Protein AF-A0A8T0ALB0-F1 (afdb_monomer_lite)

Radius of gyration: 20.57 Å; chains: 1; bounding box: 40×64×60 Å

Organism: Silurus meridionalis (NCBI:txid175797)

Secondary structure (DSSP, 8-state):
--TTTTT--PPTT--EEEEEEEEEETTEEEEEEEEEETTEEEEEEEEEEETT-S-HHHHHHHHHHHHHHHHGGGPPPPPHHHHTSPTT------HHHHHHHHHHHHHHHHTT-SEEEEE-----PPPP---S----------

InterPro domains:
  IPR013921 Mediator complex, subunit Med20 [PF08612] (1-106)
  IPR013921 Mediator complex, subunit Med20 [PTHR12465] (1-109)

pLDDT: mean 71.52, std 16.97, range [34.09, 92.88]

Sequence (142 aa):
MVKLKSHFQNAKGHKVESRGARYRYADFLIKVGTVTMSSSARGISVEVEYSACVVPGDCWNLMKEFMQSFLGSSVPDLPSVYSSKAEGLFASADCMDTMNQYLELFSKIRKQQTVALVFVESDHAPVPCEDPGEDRTLGAAR

Foldseek 3Di:
DPPCVVPDDDPPFADKDWDFDWDDDPQKIKTKTFIDTSNHTQAIEIEIEGRPDQQCVVCVVVSQVVCCVPVPPVRDPDDPLNVPDDPDDSDRCDPVNQVVQVVVQSVVSVVRPHYGYGYDYDDCPDDPPPDPDDPPDDDDDD

Structure (mmCIF, N/CA/C/O backbone):
data_AF-A0A8T0ALB0-F1
#
_entry.id   AF-A0A8T0ALB0-F1
#
loop_
_atom_site.group_PDB
_atom_site.id
_atom_site.type_symbol
_atom_site.label_atom_id
_atom_site.label_alt_id
_atom_site.label_comp_id
_atom_site.label_asym_id
_atom_site.label_entity_id
_atom_site.label_seq_id
_atom_site.pdbx_PDB_ins_code
_atom_site.Cartn_x
_atom_site.Cartn_y
_atom_site.Cartn_z
_atom_site.occupancy
_atom_site.B_iso_or_equiv
_atom_site.auth_seq_id
_atom_site.auth_comp_id
_atom_site.auth_asym_id
_atom_site.auth_atom_id
_atom_site.pdbx_PDB_model_num
ATOM 1 N N . MET A 1 1 ? 11.554 -2.393 26.765 1.00 54.44 1 MET A N 1
ATOM 2 C CA . MET A 1 1 ? 11.200 -0.950 26.780 1.00 54.44 1 MET A CA 1
ATOM 3 C C . MET A 1 1 ? 11.156 -0.375 28.213 1.00 54.44 1 MET A C 1
ATOM 5 O O . MET A 1 1 ? 10.217 0.319 28.575 1.00 54.44 1 MET A O 1
ATOM 9 N N . VAL A 1 2 ? 12.153 -0.669 29.062 1.00 60.91 2 VAL A N 1
ATOM 10 C CA . VAL A 1 2 ? 12.095 -0.362 30.513 1.00 60.91 2 VAL A CA 1
ATOM 11 C C . VAL A 1 2 ? 12.736 0.990 30.860 1.00 60.91 2 VAL A C 1
ATOM 13 O O . VAL A 1 2 ? 12.215 1.700 31.710 1.00 60.91 2 VAL A O 1
ATOM 16 N N . LYS A 1 3 ? 13.790 1.402 30.142 1.00 71.38 3 LYS A N 1
ATOM 17 C CA . LYS A 1 3 ? 14.519 2.664 30.388 1.00 71.38 3 LYS A CA 1
ATOM 18 C C . LYS A 1 3 ? 13.780 3.941 29.942 1.00 71.38 3 LYS A C 1
ATOM 20 O O . LYS A 1 3 ? 14.093 5.014 30.430 1.00 71.38 3 LYS A O 1
ATOM 25 N N . LEU A 1 4 ? 12.785 3.831 29.053 1.00 74.25 4 LEU A N 1
ATOM 26 C CA . LEU A 1 4 ? 12.048 4.973 28.472 1.00 74.25 4 LEU A CA 1
ATOM 27 C C . LEU A 1 4 ? 10.684 5.244 29.131 1.00 74.25 4 LEU A C 1
ATOM 29 O O . LEU A 1 4 ? 10.035 6.231 28.797 1.00 74.25 4 LEU A O 1
ATOM 33 N N . LYS A 1 5 ? 10.246 4.406 30.082 1.00 62.59 5 LYS A N 1
ATOM 34 C CA . LYS A 1 5 ? 8.912 4.507 30.710 1.00 62.59 5 LYS A CA 1
ATOM 35 C C . LYS A 1 5 ? 8.642 5.847 31.408 1.00 62.59 5 LYS A C 1
ATOM 37 O O . LYS A 1 5 ? 7.483 6.228 31.508 1.00 62.59 5 LYS A O 1
ATOM 42 N N . SER A 1 6 ? 9.684 6.533 31.883 1.00 71.56 6 SER A N 1
ATOM 43 C CA . SER A 1 6 ? 9.567 7.827 32.576 1.00 71.56 6 SER A CA 1
ATOM 44 C C . SER A 1 6 ? 9.148 8.970 31.641 1.00 71.56 6 SER A C 1
ATOM 46 O O . SER A 1 6 ? 8.434 9.873 32.057 1.00 71.56 6 SER A O 1
ATOM 48 N N . HIS A 1 7 ? 9.555 8.917 30.369 1.00 72.75 7 HIS A N 1
ATOM 49 C CA . HIS A 1 7 ? 9.357 10.018 29.414 1.00 72.75 7 HIS A CA 1
ATOM 50 C C . HIS A 1 7 ? 8.445 9.651 28.242 1.00 72.75 7 HIS A C 1
ATOM 52 O O . HIS A 1 7 ? 7.917 10.533 27.574 1.00 72.75 7 HIS A O 1
ATOM 58 N N . PHE A 1 8 ? 8.238 8.356 27.992 1.00 65.25 8 PHE A N 1
ATOM 59 C CA . PHE A 1 8 ? 7.414 7.864 26.898 1.00 65.25 8 PHE A CA 1
ATOM 60 C C . PHE A 1 8 ? 6.271 7.012 27.446 1.00 65.25 8 PHE A C 1
ATOM 62 O O . PHE A 1 8 ? 6.413 5.808 27.687 1.00 65.25 8 PHE A O 1
ATOM 69 N N . GLN A 1 9 ? 5.114 7.643 27.640 1.00 66.94 9 GLN A N 1
ATOM 70 C CA . GLN A 1 9 ? 3.868 6.915 27.840 1.00 66.94 9 GLN A CA 1
ATOM 71 C C . GLN A 1 9 ? 3.313 6.518 26.478 1.00 66.94 9 GLN A C 1
ATOM 73 O O . GLN A 1 9 ? 2.860 7.352 25.700 1.00 66.94 9 GLN A O 1
ATOM 78 N N . ASN A 1 10 ? 3.345 5.219 26.190 1.00 61.03 10 ASN A N 1
ATOM 79 C CA . ASN A 1 10 ? 2.670 4.692 25.016 1.00 61.03 10 ASN A CA 1
ATOM 80 C C . ASN A 1 10 ? 1.157 4.880 25.214 1.00 61.03 10 ASN A C 1
ATOM 82 O O . ASN A 1 10 ? 0.606 4.395 26.207 1.00 61.03 10 ASN A O 1
ATOM 86 N N . ALA A 1 11 ? 0.498 5.607 24.312 1.00 62.22 11 ALA A N 1
ATOM 87 C CA . ALA A 1 11 ? -0.929 5.879 24.426 1.00 62.22 11 ALA A CA 1
ATOM 88 C C . ALA A 1 11 ? -1.703 4.547 24.452 1.00 62.22 11 ALA A C 1
ATOM 90 O O . ALA A 1 11 ? -1.633 3.742 23.517 1.00 62.22 11 ALA A O 1
ATOM 91 N N . LYS A 1 12 ? -2.422 4.278 25.550 1.00 57.72 12 LYS A N 1
ATOM 92 C CA . LYS A 1 12 ? -3.262 3.077 25.672 1.00 57.72 12 LYS A CA 1
ATOM 93 C C . LYS A 1 12 ? -4.238 3.033 24.492 1.00 57.72 12 LYS A C 1
ATOM 95 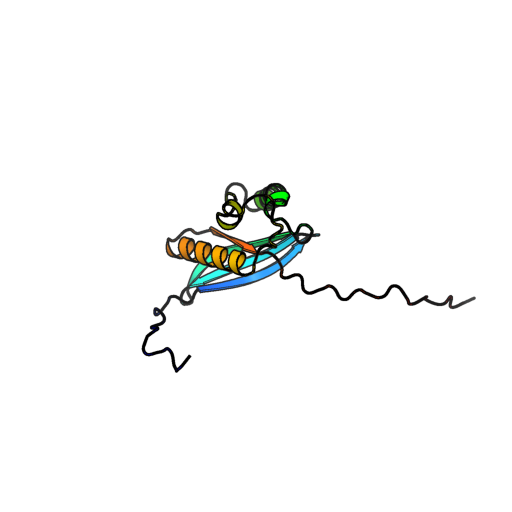O O . LYS A 1 12 ? -4.954 3.994 24.242 1.00 57.72 12 LYS A O 1
ATOM 100 N N . GLY A 1 13 ? -4.259 1.911 23.775 1.00 59.09 13 GLY A N 1
ATOM 101 C CA . GLY A 1 13 ? -5.193 1.677 22.671 1.00 59.09 13 GLY A CA 1
ATOM 102 C C . GLY A 1 13 ? -4.773 2.214 21.293 1.00 59.09 13 GLY A C 1
ATOM 103 O O . GLY A 1 13 ? -5.548 2.126 20.343 1.00 59.09 13 GLY A O 1
ATOM 104 N N . HIS A 1 14 ? -3.542 2.714 21.148 1.00 68.50 14 HIS A N 1
ATOM 105 C CA . HIS A 1 14 ? -3.005 3.188 19.862 1.00 68.50 14 HIS A CA 1
ATOM 106 C C . HIS A 1 14 ? -2.287 2.119 19.029 1.00 68.50 14 HIS A C 1
ATOM 108 O O . HIS A 1 14 ? -1.719 2.432 17.983 1.00 68.50 14 HIS A O 1
ATOM 114 N N . LYS A 1 15 ? -2.299 0.854 19.465 1.00 80.50 15 LYS A N 1
ATOM 115 C CA . LYS A 1 15 ? -1.723 -0.236 18.678 1.00 80.50 15 LYS A CA 1
ATOM 116 C C . LYS A 1 15 ? -2.598 -0.479 17.449 1.00 80.50 15 LYS A C 1
ATOM 118 O O . LYS A 1 15 ? -3.744 -0.912 17.589 1.00 80.50 15 LYS A O 1
ATOM 123 N N . VAL A 1 16 ? -2.037 -0.192 16.279 1.00 84.69 16 VAL A N 1
ATOM 124 C CA . VAL A 1 16 ? -2.627 -0.496 14.977 1.00 84.69 16 VAL A CA 1
ATOM 125 C C . VAL A 1 16 ? -1.818 -1.622 14.346 1.00 84.69 16 VAL A C 1
ATOM 127 O O . VAL A 1 16 ? -0.590 -1.582 14.356 1.00 84.69 16 VAL A O 1
ATOM 130 N N . GLU A 1 17 ? -2.500 -2.636 13.830 1.00 86.56 17 GLU A N 1
ATOM 131 C CA . GLU A 1 17 ? -1.888 -3.727 13.076 1.00 86.56 17 GLU A CA 1
ATOM 132 C C . GLU A 1 17 ? -2.592 -3.852 11.730 1.00 86.56 17 GLU A C 1
ATOM 134 O O . GLU A 1 17 ? -3.820 -3.841 11.686 1.00 86.56 17 GLU A O 1
ATOM 139 N N . SER A 1 18 ? -1.832 -4.023 10.649 1.00 86.50 18 SER A N 1
ATOM 140 C CA . SER A 1 18 ? -2.369 -4.507 9.378 1.00 86.50 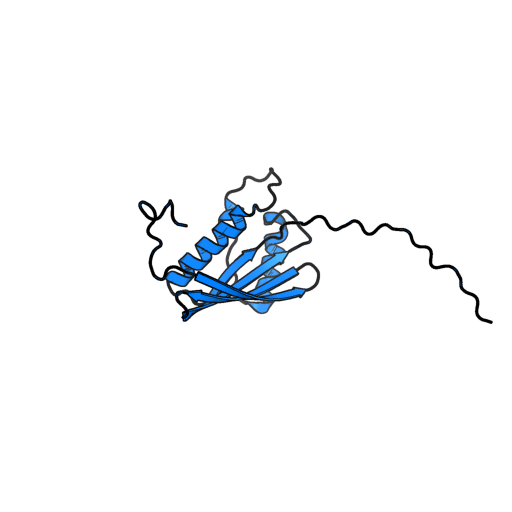18 SER A CA 1
ATOM 141 C C . SER A 1 18 ? -1.907 -5.943 9.152 1.00 86.50 18 SER A C 1
ATOM 143 O O . SER A 1 18 ? -0.709 -6.229 9.221 1.00 86.50 18 SER A O 1
ATOM 145 N N . ARG A 1 19 ? -2.853 -6.859 8.922 1.00 88.19 19 ARG A N 1
ATOM 146 C CA . ARG A 1 19 ? -2.570 -8.268 8.608 1.00 88.19 19 ARG A CA 1
ATOM 147 C C . ARG A 1 19 ? -3.377 -8.708 7.405 1.00 88.19 19 ARG A C 1
ATOM 149 O O . ARG A 1 19 ? -4.575 -8.448 7.343 1.00 88.19 19 ARG A O 1
ATOM 156 N N . GLY A 1 20 ? -2.725 -9.397 6.477 1.00 89.25 20 GLY A N 1
ATOM 157 C CA . GLY A 1 20 ? -3.310 -9.708 5.185 1.00 89.25 20 GLY A CA 1
ATOM 158 C C . GLY A 1 20 ? -2.570 -10.781 4.409 1.00 89.25 20 GLY A C 1
ATOM 159 O O . GLY A 1 20 ? -1.455 -11.159 4.771 1.00 89.25 20 GLY A O 1
ATOM 160 N N . ALA A 1 21 ? -3.206 -11.246 3.339 1.00 92.31 21 ALA A N 1
ATOM 161 C CA . ALA A 1 21 ? -2.606 -12.153 2.375 1.00 92.31 21 ALA A CA 1
ATOM 162 C C . ALA A 1 21 ? -1.794 -11.365 1.340 1.00 92.31 21 ALA A C 1
ATOM 164 O O . ALA A 1 21 ? -2.154 -10.244 0.976 1.00 92.31 21 ALA A O 1
ATOM 165 N N . ARG A 1 22 ? -0.696 -11.965 0.876 1.00 92.88 22 ARG A N 1
ATOM 166 C CA . ARG A 1 22 ? 0.187 -11.427 -0.163 1.00 92.88 22 ARG A CA 1
ATOM 167 C C . ARG A 1 22 ? -0.024 -12.228 -1.447 1.00 92.88 22 ARG A C 1
ATOM 169 O O . ARG A 1 22 ? -0.018 -13.455 -1.418 1.00 92.88 22 ARG A O 1
ATOM 176 N N . TYR A 1 23 ? -0.179 -11.521 -2.552 1.00 92.25 23 TYR A N 1
ATOM 177 C CA . TYR A 1 23 ? -0.425 -12.024 -3.893 1.00 92.25 23 TYR A CA 1
ATOM 178 C C . TYR A 1 23 ? 0.654 -11.481 -4.822 1.00 92.25 23 TYR A C 1
ATOM 180 O O . TYR A 1 23 ? 1.128 -10.359 -4.648 1.00 92.25 23 TYR A O 1
ATOM 188 N N . ARG A 1 24 ? 1.034 -12.276 -5.818 1.00 91.88 24 ARG A N 1
ATOM 189 C CA . ARG A 1 24 ? 1.945 -11.852 -6.877 1.00 91.88 24 ARG A CA 1
ATOM 190 C C . ARG A 1 24 ? 1.253 -12.035 -8.215 1.00 91.88 24 ARG A C 1
ATOM 192 O O . ARG A 1 24 ? 0.728 -13.112 -8.489 1.00 91.88 24 ARG A O 1
ATOM 199 N N . TYR A 1 25 ? 1.269 -10.990 -9.026 1.00 89.94 25 TYR A N 1
ATOM 200 C CA . TYR A 1 25 ? 0.746 -10.989 -10.379 1.00 89.94 25 TYR A CA 1
ATOM 201 C C . TYR A 1 25 ? 1.784 -10.352 -11.303 1.00 89.94 25 TYR A C 1
ATOM 203 O O . TYR A 1 25 ? 1.940 -9.136 -11.309 1.00 89.94 25 TYR A O 1
ATOM 211 N N . ALA A 1 26 ? 2.512 -11.182 -12.055 1.00 89.44 26 ALA A N 1
ATOM 212 C CA . ALA A 1 26 ? 3.677 -10.755 -12.834 1.00 89.44 26 ALA A CA 1
ATOM 213 C C . ALA A 1 26 ? 4.678 -9.953 -11.966 1.00 89.44 26 ALA A C 1
ATOM 215 O O . ALA A 1 26 ? 5.192 -10.486 -10.972 1.00 89.44 26 ALA A O 1
ATOM 216 N N . ASP A 1 27 ? 4.902 -8.689 -12.327 1.00 89.19 27 ASP A N 1
ATOM 217 C CA . ASP A 1 27 ? 5.790 -7.736 -11.647 1.00 89.19 27 ASP A CA 1
ATOM 218 C C . ASP A 1 27 ? 5.080 -6.931 -10.550 1.00 89.19 27 ASP A C 1
ATOM 220 O O . ASP A 1 27 ? 5.681 -6.067 -9.915 1.00 89.19 27 ASP A O 1
ATOM 224 N N . PHE A 1 28 ? 3.793 -7.195 -10.321 1.00 89.12 28 PHE A N 1
ATOM 225 C CA . PHE A 1 28 ? 3.043 -6.601 -9.228 1.00 89.12 28 PHE A CA 1
ATOM 226 C C . PHE A 1 28 ? 3.00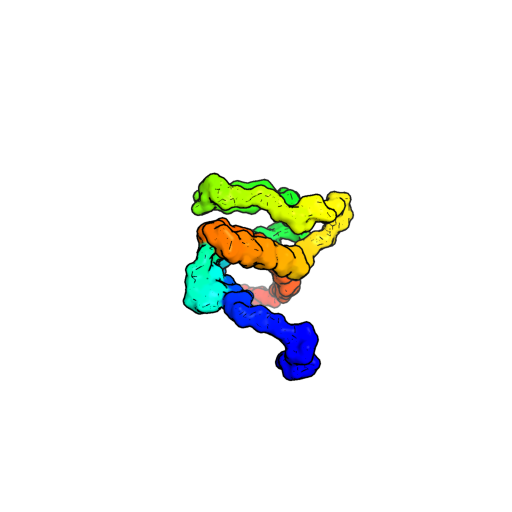9 -7.534 -8.038 1.00 89.12 28 PHE A C 1
ATOM 228 O O . PHE A 1 28 ? 2.709 -8.731 -8.132 1.00 89.12 28 PHE A O 1
ATOM 235 N N . LEU A 1 29 ? 3.223 -6.943 -6.880 1.00 89.31 29 LEU A N 1
ATOM 236 C CA . LEU A 1 29 ? 2.982 -7.575 -5.614 1.00 89.31 29 LEU A CA 1
ATOM 237 C C . LEU A 1 29 ? 1.888 -6.806 -4.881 1.00 89.31 29 LEU A C 1
ATOM 239 O O . LEU A 1 29 ? 1.952 -5.596 -4.701 1.00 89.31 29 LEU A O 1
ATOM 243 N N . ILE A 1 30 ? 0.859 -7.538 -4.470 1.00 90.50 30 ILE A N 1
ATOM 244 C CA . ILE A 1 30 ? -0.338 -6.979 -3.864 1.00 90.50 30 ILE A CA 1
ATOM 245 C C . ILE A 1 30 ? -0.524 -7.623 -2.504 1.00 90.50 30 ILE A C 1
ATOM 247 O O . ILE A 1 30 ? -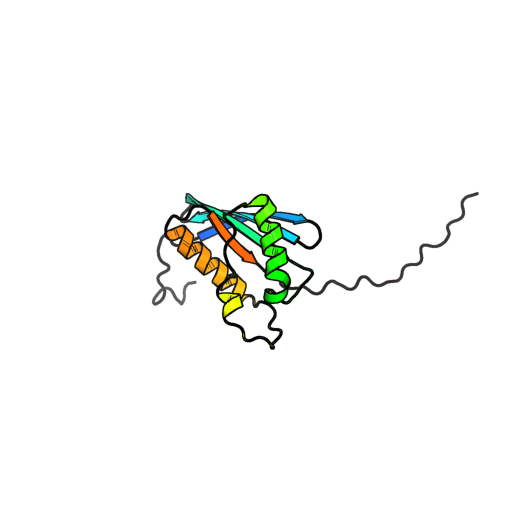0.584 -8.845 -2.401 1.00 90.50 30 ILE A O 1
ATOM 251 N N . LYS A 1 31 ? -0.666 -6.837 -1.445 1.00 91.06 31 LYS A N 1
ATOM 252 C CA . LYS A 1 31 ? -1.020 -7.355 -0.124 1.00 91.06 31 LYS A CA 1
ATOM 253 C C . LYS A 1 31 ? -2.316 -6.725 0.353 1.00 91.06 31 LYS A C 1
ATOM 255 O O . LYS A 1 31 ? -2.430 -5.514 0.475 1.00 91.06 31 LYS A O 1
ATOM 260 N N . VAL A 1 32 ? -3.309 -7.568 0.611 1.00 90.12 32 VAL A N 1
ATOM 261 C CA . VAL A 1 32 ? -4.647 -7.150 1.042 1.00 90.12 32 VAL A CA 1
ATOM 262 C C . VAL A 1 32 ? -4.851 -7.617 2.468 1.00 90.12 32 VAL A C 1
ATOM 264 O O . VAL A 1 32 ? -4.776 -8.815 2.749 1.00 90.12 32 VAL A O 1
ATOM 267 N N . GLY A 1 33 ? -5.102 -6.677 3.373 1.00 89.19 33 GLY A N 1
ATOM 268 C CA . GLY A 1 33 ? -5.193 -6.950 4.798 1.00 89.19 33 GLY A CA 1
ATOM 269 C C . GLY A 1 33 ? -6.255 -6.152 5.527 1.00 89.19 33 GLY A C 1
ATOM 270 O O . GLY A 1 33 ? -6.710 -5.106 5.079 1.00 89.19 33 GLY A O 1
ATOM 271 N N . THR A 1 34 ? -6.656 -6.656 6.687 1.00 88.56 34 THR A N 1
ATOM 272 C CA . THR A 1 34 ? -7.522 -5.938 7.618 1.00 88.56 34 THR A CA 1
ATOM 273 C C . THR A 1 34 ? -6.663 -5.131 8.577 1.00 88.56 34 THR A C 1
ATOM 275 O O . THR A 1 34 ? -5.743 -5.659 9.210 1.00 88.56 34 THR A O 1
ATOM 278 N N . VAL A 1 35 ? -7.000 -3.852 8.728 1.00 88.00 35 VAL A N 1
ATOM 279 C CA . VAL A 1 35 ? -6.402 -2.985 9.737 1.00 88.00 35 VAL A CA 1
ATOM 280 C C . VAL A 1 35 ? -7.215 -3.088 11.017 1.00 88.00 35 VAL A C 1
ATOM 282 O O . VAL A 1 35 ? -8.416 -2.808 11.045 1.00 88.00 35 VAL A O 1
ATOM 285 N N . THR A 1 36 ? -6.549 -3.479 12.094 1.00 87.81 36 THR A N 1
ATOM 286 C CA . THR A 1 36 ? -7.133 -3.620 13.423 1.00 87.81 36 THR A CA 1
ATOM 287 C C . THR A 1 36 ? -6.530 -2.590 14.367 1.00 87.81 36 THR A C 1
ATOM 289 O O . THR A 1 36 ? -5.326 -2.346 14.362 1.00 87.81 36 THR A O 1
ATOM 292 N N . MET A 1 37 ? -7.369 -1.965 15.189 1.00 85.38 37 MET A N 1
ATOM 293 C CA . MET A 1 37 ? -6.951 -1.044 16.242 1.00 85.38 37 MET A CA 1
ATOM 294 C C . MET A 1 37 ? -7.566 -1.507 17.553 1.00 85.38 37 MET A C 1
ATOM 296 O O . MET A 1 37 ? -8.785 -1.660 17.637 1.00 85.38 37 MET A O 1
ATOM 300 N N . SER A 1 38 ? -6.740 -1.734 18.577 1.00 81.69 38 SER A N 1
ATOM 301 C CA . SER A 1 38 ? -7.213 -2.248 19.874 1.00 81.69 38 SER A CA 1
ATOM 302 C C . SER A 1 38 ? -8.126 -3.473 19.734 1.00 81.69 38 SER A C 1
ATOM 304 O O . SER A 1 38 ? -9.213 -3.506 20.302 1.00 81.69 38 SER A O 1
ATOM 306 N N . SER A 1 39 ? -7.712 -4.464 18.935 1.00 77.31 39 SER A N 1
ATOM 307 C CA . SER A 1 39 ? -8.464 -5.701 18.634 1.00 77.31 39 SER A CA 1
ATOM 308 C C . SER A 1 39 ? -9.798 -5.540 17.883 1.00 77.31 39 SER A C 1
ATOM 310 O O . SER A 1 39 ? -10.479 -6.529 17.644 1.00 77.31 39 SER A O 1
ATOM 312 N N . SER A 1 40 ? -10.156 -4.329 17.446 1.00 82.44 40 SER A N 1
ATOM 313 C CA . SER A 1 40 ? -11.321 -4.090 16.582 1.00 82.44 40 SER A CA 1
ATOM 314 C C . SER A 1 40 ? -10.887 -3.843 15.140 1.00 82.44 40 SER A C 1
ATOM 316 O O . SER A 1 40 ? -9.993 -3.028 14.904 1.00 82.44 40 SER A O 1
ATOM 318 N N . ALA A 1 41 ? -11.533 -4.495 14.173 1.00 83.06 41 ALA A N 1
ATOM 319 C CA . ALA A 1 41 ? -11.345 -4.185 12.757 1.00 83.06 41 ALA A CA 1
ATOM 320 C C . ALA A 1 41 ? -11.846 -2.763 12.460 1.00 83.06 41 ALA A C 1
ATOM 322 O O . ALA A 1 41 ? -12.935 -2.376 12.885 1.00 83.06 41 ALA A O 1
ATOM 323 N N . ARG A 1 42 ? -11.027 -1.966 11.771 1.00 84.00 42 ARG A N 1
ATOM 324 C CA . ARG A 1 42 ? -11.325 -0.564 11.445 1.00 84.00 42 ARG A CA 1
ATOM 325 C C . ARG A 1 42 ? -11.337 -0.273 9.948 1.00 84.00 42 ARG A C 1
ATOM 327 O O . ARG A 1 42 ? -11.870 0.759 9.563 1.00 84.00 42 ARG A O 1
ATOM 334 N N . GLY A 1 43 ? -10.781 -1.157 9.125 1.00 82.44 43 GLY A N 1
ATOM 335 C CA . GLY A 1 43 ? -10.795 -1.000 7.675 1.00 82.44 43 GLY A CA 1
ATOM 336 C C . GLY A 1 43 ? -9.962 -2.053 6.961 1.00 82.44 43 GLY A C 1
ATOM 337 O O . GLY A 1 43 ? -9.453 -2.991 7.580 1.00 82.44 43 GLY A O 1
ATOM 338 N N . ILE A 1 44 ? -9.819 -1.864 5.654 1.00 85.38 44 ILE A N 1
ATOM 339 C CA . ILE A 1 44 ? -8.991 -2.686 4.770 1.00 85.38 44 ILE A CA 1
ATOM 340 C C . ILE A 1 44 ? -7.810 -1.835 4.303 1.00 85.38 44 ILE A C 1
ATOM 342 O O . ILE A 1 44 ? -8.001 -0.670 3.955 1.00 85.38 44 ILE A O 1
ATOM 346 N N . SER A 1 45 ? -6.615 -2.425 4.303 1.00 86.81 45 SER A N 1
ATOM 347 C CA . SER A 1 45 ? -5.433 -1.901 3.627 1.00 86.81 45 SER A CA 1
ATOM 348 C C . SER A 1 45 ? -5.118 -2.740 2.403 1.00 86.81 45 SER A C 1
ATOM 350 O O . SER A 1 45 ? -5.064 -3.969 2.492 1.00 86.81 45 SER A O 1
ATOM 352 N N . VAL A 1 46 ? -4.855 -2.075 1.288 1.00 88.25 46 VAL A N 1
ATOM 353 C CA . VAL A 1 46 ? -4.245 -2.699 0.117 1.00 88.25 46 VAL A CA 1
ATOM 354 C C . VAL A 1 46 ? -2.891 -2.049 -0.085 1.00 88.25 46 VAL A C 1
ATOM 356 O O . VAL A 1 46 ? -2.805 -0.824 -0.088 1.00 88.25 46 VAL A O 1
ATOM 359 N N . GLU A 1 47 ? -1.875 -2.888 -0.204 1.00 86.62 47 GLU A N 1
ATOM 360 C CA . GLU A 1 47 ? -0.495 -2.559 -0.522 1.00 86.62 47 GLU A CA 1
ATOM 361 C C . GLU A 1 47 ? -0.242 -2.998 -1.957 1.00 86.62 47 GLU A C 1
ATOM 363 O O . GLU A 1 47 ? -0.478 -4.163 -2.276 1.00 86.62 47 GLU A O 1
ATOM 368 N N . VAL A 1 48 ? 0.192 -2.078 -2.815 1.00 87.19 48 VAL A N 1
ATOM 369 C CA . VAL A 1 48 ? 0.601 -2.386 -4.188 1.00 87.19 48 VAL A CA 1
ATOM 370 C C . VAL A 1 48 ? 2.046 -1.961 -4.358 1.00 87.19 48 VAL A C 1
ATOM 372 O O . VAL A 1 48 ? 2.410 -0.837 -4.017 1.00 87.19 48 VAL A O 1
ATOM 375 N N . GLU A 1 49 ? 2.831 -2.889 -4.876 1.00 85.06 49 GLU A N 1
ATOM 376 C CA . GLU A 1 49 ? 4.252 -2.766 -5.148 1.00 85.06 49 GLU A CA 1
ATOM 377 C C . GLU A 1 49 ? 4.490 -3.180 -6.602 1.00 85.06 49 GLU A C 1
ATOM 379 O O . GLU A 1 49 ? 3.940 -4.186 -7.063 1.00 85.06 49 GLU A O 1
ATOM 384 N N . TYR A 1 50 ? 5.311 -2.416 -7.319 1.00 86.00 50 TYR A N 1
ATOM 385 C CA . TYR A 1 50 ? 5.722 -2.729 -8.683 1.00 86.00 50 TYR A CA 1
ATOM 386 C C . TYR A 1 50 ? 7.228 -2.981 -8.720 1.00 86.00 50 TYR A C 1
ATOM 388 O O . TYR A 1 50 ? 8.023 -2.060 -8.573 1.00 86.00 50 TYR A O 1
ATOM 396 N N . SER A 1 51 ? 7.632 -4.237 -8.915 1.00 81.00 51 SER A N 1
ATOM 397 C CA . SER A 1 51 ? 9.031 -4.653 -8.767 1.00 81.00 51 SER A CA 1
ATOM 398 C C . SER A 1 51 ? 9.922 -4.317 -9.966 1.00 81.00 51 SER A C 1
ATOM 400 O O . SER A 1 51 ? 11.141 -4.417 -9.861 1.00 81.00 51 SER A O 1
ATOM 402 N N . ALA A 1 52 ? 9.346 -3.959 -11.117 1.00 81.38 52 ALA A N 1
ATOM 403 C CA . ALA A 1 52 ? 10.105 -3.721 -12.348 1.00 81.38 52 ALA A CA 1
ATOM 404 C C . ALA A 1 52 ? 10.595 -2.268 -12.518 1.00 81.38 52 ALA A C 1
ATOM 406 O O . ALA A 1 52 ? 11.339 -1.988 -13.457 1.00 81.38 52 ALA A O 1
ATOM 407 N N . CYS A 1 53 ? 10.218 -1.336 -11.633 1.00 76.19 53 CYS A N 1
ATOM 408 C CA . CYS A 1 53 ? 10.700 0.047 -11.662 1.00 76.19 53 CYS A CA 1
ATOM 409 C C . CYS A 1 53 ? 11.038 0.541 -10.251 1.00 76.19 53 CYS A C 1
ATOM 411 O O . CYS A 1 53 ? 10.237 0.394 -9.339 1.00 76.19 53 CYS A O 1
ATOM 413 N N . VAL A 1 54 ? 12.214 1.158 -10.108 1.00 71.06 54 VAL A N 1
ATOM 414 C CA . VAL A 1 54 ? 12.759 1.692 -8.840 1.00 71.06 54 VAL A CA 1
ATOM 415 C C . VAL A 1 54 ? 12.431 3.185 -8.665 1.00 71.06 54 VAL A C 1
ATOM 417 O O . VAL A 1 54 ? 12.818 3.815 -7.686 1.00 71.06 54 VAL A O 1
ATOM 420 N N . VAL A 1 55 ? 11.742 3.786 -9.641 1.00 74.75 55 VAL A N 1
ATOM 421 C CA . VAL A 1 55 ? 11.342 5.197 -9.628 1.00 74.75 55 VAL A CA 1
ATOM 422 C C . VAL A 1 55 ? 9.813 5.267 -9.558 1.00 74.75 55 VAL A C 1
ATOM 424 O O . VAL A 1 55 ? 9.150 5.225 -10.597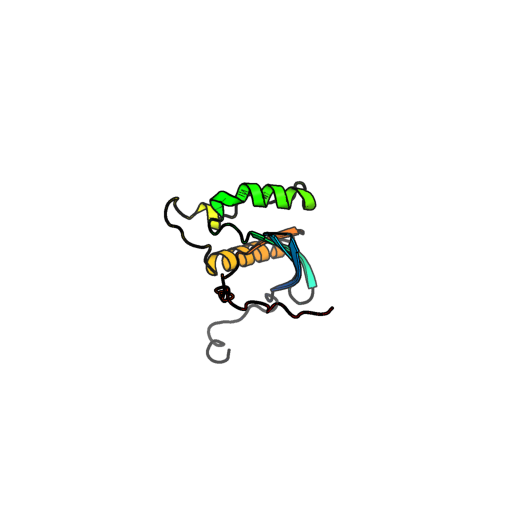 1.00 74.75 55 VAL A O 1
ATOM 427 N N . PRO A 1 56 ? 9.227 5.395 -8.351 1.00 69.75 56 PRO A N 1
ATOM 428 C CA . PRO A 1 56 ? 7.775 5.414 -8.158 1.00 69.75 56 PRO A CA 1
ATOM 429 C C . PRO A 1 56 ? 7.035 6.442 -9.016 1.00 69.75 56 PRO A C 1
ATOM 431 O O . PRO A 1 56 ? 5.902 6.204 -9.426 1.00 69.75 56 PRO A O 1
ATOM 434 N N . GLY A 1 57 ? 7.663 7.597 -9.271 1.00 75.44 57 GLY A N 1
ATOM 435 C CA . GLY A 1 57 ? 7.071 8.677 -10.061 1.00 75.44 57 GLY A CA 1
ATOM 436 C C . GLY A 1 57 ? 6.788 8.268 -11.507 1.00 75.44 57 GLY A C 1
ATOM 437 O O . GLY A 1 57 ? 5.702 8.539 -12.017 1.00 75.44 57 GLY A O 1
ATOM 438 N N . ASP A 1 58 ? 7.718 7.545 -12.133 1.00 79.06 58 ASP A N 1
ATOM 439 C CA . ASP A 1 58 ? 7.633 7.175 -13.550 1.00 79.06 58 ASP A CA 1
ATOM 440 C C . ASP A 1 58 ? 6.595 6.071 -13.790 1.00 79.06 58 ASP A C 1
ATOM 442 O O . ASP A 1 58 ? 5.888 6.069 -14.800 1.00 79.06 58 ASP A O 1
ATOM 446 N N . CYS A 1 59 ? 6.464 5.134 -12.846 1.00 83.06 59 CYS A N 1
ATOM 447 C CA . CYS A 1 59 ? 5.534 4.008 -12.945 1.00 83.06 59 CYS A CA 1
ATOM 448 C C . CYS A 1 59 ? 4.171 4.265 -12.274 1.00 83.06 59 CYS A C 1
ATOM 450 O O . CYS A 1 59 ? 3.281 3.413 -12.347 1.00 83.06 59 CYS A O 1
ATOM 452 N N . TRP A 1 60 ? 3.963 5.438 -11.662 1.00 83.75 60 TRP A N 1
ATOM 453 C CA . TRP A 1 60 ? 2.741 5.750 -10.915 1.00 83.75 60 TRP A CA 1
ATOM 454 C C . TRP A 1 60 ? 1.467 5.595 -11.748 1.00 83.75 60 TRP A C 1
ATOM 456 O O . TRP A 1 60 ? 0.498 5.011 -11.269 1.00 83.75 60 TRP A O 1
ATOM 466 N N . ASN A 1 61 ? 1.452 6.083 -12.993 1.00 88.19 61 ASN A N 1
ATOM 467 C CA . ASN A 1 61 ? 0.263 5.992 -13.849 1.00 88.19 61 ASN A CA 1
ATOM 468 C C . ASN A 1 61 ? -0.111 4.534 -14.148 1.00 88.19 61 ASN A C 1
ATOM 470 O O . ASN A 1 61 ? -1.281 4.173 -14.045 1.00 88.19 61 ASN A O 1
ATOM 474 N N . LEU A 1 62 ? 0.885 3.682 -14.410 1.00 89.06 62 LEU A N 1
ATOM 475 C CA . LEU A 1 62 ? 0.687 2.245 -14.603 1.00 89.06 62 LEU A CA 1
ATOM 476 C C . LEU A 1 62 ? 0.118 1.592 -13.334 1.00 89.06 62 LEU A C 1
ATOM 478 O O . LEU A 1 62 ? -0.846 0.830 -13.391 1.00 89.06 62 LEU A O 1
ATOM 482 N N . MET A 1 63 ? 0.683 1.923 -12.171 1.00 86.81 63 MET A N 1
ATOM 483 C CA . MET A 1 63 ? 0.196 1.416 -10.888 1.00 86.81 63 MET A CA 1
ATOM 484 C C . MET A 1 63 ? -1.227 1.914 -10.585 1.00 86.81 63 MET A C 1
ATOM 486 O O . MET A 1 63 ? -2.055 1.159 -10.071 1.00 86.81 63 MET A O 1
ATOM 490 N N . LYS A 1 64 ? -1.545 3.161 -10.956 1.00 86.69 64 LYS A N 1
ATOM 491 C CA . LYS A 1 64 ? -2.879 3.758 -10.833 1.00 86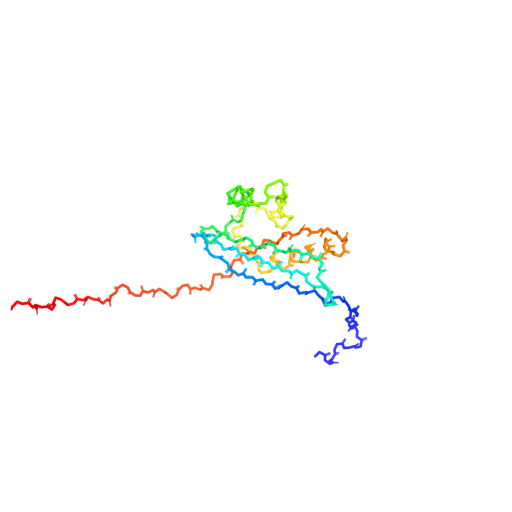.69 64 LYS A CA 1
ATOM 492 C C . LYS A 1 64 ? -3.904 3.015 -11.683 1.00 86.69 64 LYS A C 1
ATOM 494 O O . LYS A 1 64 ? -4.948 2.643 -11.155 1.00 86.69 64 LYS A O 1
ATOM 499 N N . GLU A 1 65 ? -3.603 2.753 -12.951 1.00 90.12 65 GLU A N 1
ATOM 500 C CA . GLU A 1 65 ? -4.468 1.980 -13.853 1.00 90.12 65 GLU A CA 1
ATOM 501 C C . GLU A 1 65 ? -4.690 0.551 -13.344 1.00 90.12 65 GLU A C 1
ATOM 503 O O . GLU A 1 65 ? -5.828 0.075 -13.285 1.00 90.12 65 GLU A O 1
ATOM 508 N N . PHE A 1 66 ? -3.621 -0.113 -12.890 1.00 89.56 66 PHE A N 1
ATOM 509 C CA . PHE A 1 66 ? -3.715 -1.441 -12.290 1.00 89.56 66 PHE A CA 1
ATOM 510 C C . PHE A 1 66 ? -4.672 -1.445 -11.092 1.00 89.56 66 PHE A C 1
ATOM 512 O O . PHE A 1 66 ? -5.583 -2.269 -11.031 1.00 89.56 66 PHE A O 1
ATOM 519 N N . MET A 1 67 ? -4.540 -0.485 -10.176 1.00 87.69 67 MET A N 1
ATOM 520 C CA . MET A 1 67 ? -5.450 -0.347 -9.037 1.00 87.69 67 MET A CA 1
ATOM 521 C C . MET A 1 67 ? -6.887 -0.029 -9.446 1.00 87.69 67 MET A C 1
ATOM 523 O O . MET A 1 67 ? -7.824 -0.548 -8.840 1.00 87.69 67 MET A O 1
ATOM 527 N N . GLN A 1 68 ? -7.082 0.807 -10.467 1.00 89.62 68 GLN A N 1
ATOM 528 C CA . GLN A 1 68 ? -8.417 1.182 -10.941 1.00 89.62 68 GLN A CA 1
ATOM 529 C C . GLN A 1 68 ? -9.200 -0.034 -11.431 1.00 89.62 68 GLN A C 1
ATOM 531 O O . GLN A 1 68 ? -10.417 -0.077 -11.246 1.00 89.62 68 GLN A O 1
ATOM 536 N N . SER A 1 69 ? -8.515 -1.050 -11.967 1.00 87.69 69 SER A N 1
ATOM 537 C CA . SER A 1 69 ? -9.157 -2.284 -12.429 1.00 87.69 69 SER A CA 1
ATOM 538 C C . SER A 1 69 ? -9.933 -3.032 -11.333 1.00 87.69 69 SER A C 1
ATOM 540 O O . SER A 1 69 ? -10.948 -3.654 -11.641 1.00 87.69 69 SER A O 1
ATOM 542 N N . PHE A 1 70 ? -9.515 -2.942 -10.060 1.00 86.12 70 PHE A N 1
ATOM 543 C CA . PHE A 1 70 ? -10.162 -3.654 -8.944 1.00 86.12 70 PHE A CA 1
ATOM 544 C C . PHE A 1 70 ? -10.705 -2.752 -7.824 1.00 86.12 70 PHE A C 1
ATOM 546 O O . PHE A 1 70 ? -11.582 -3.181 -7.076 1.00 86.12 70 PHE A O 1
ATOM 553 N N . LEU A 1 71 ? -10.241 -1.505 -7.704 1.00 84.00 71 LEU A N 1
ATOM 554 C CA . LEU A 1 71 ? -10.749 -0.516 -6.738 1.00 84.00 71 LEU A CA 1
ATOM 555 C C . LEU A 1 71 ? -11.742 0.479 -7.358 1.00 84.00 71 LEU A C 1
ATOM 557 O O . LEU A 1 71 ? -12.378 1.254 -6.633 1.00 84.00 71 LEU A O 1
ATOM 561 N N . GLY A 1 72 ? -11.878 0.494 -8.686 1.00 84.50 72 GLY A N 1
ATOM 562 C CA . GLY A 1 72 ? -12.736 1.434 -9.402 1.00 84.50 72 GLY A CA 1
ATOM 563 C C . GLY A 1 72 ? -12.344 2.888 -9.127 1.00 84.50 72 GLY A C 1
ATOM 564 O O . GLY A 1 72 ? -11.183 3.271 -9.244 1.00 84.50 72 GLY A O 1
ATOM 565 N N . SER A 1 73 ? -13.312 3.710 -8.720 1.00 80.00 73 SER A N 1
ATOM 566 C CA . SER A 1 73 ? -13.101 5.136 -8.431 1.00 80.00 73 SER A CA 1
ATOM 567 C C . SER A 1 73 ? -12.484 5.424 -7.057 1.00 80.00 73 SER A C 1
ATOM 569 O O . SER A 1 73 ? -12.308 6.587 -6.710 1.00 80.00 73 SER A O 1
ATOM 571 N N . SER A 1 74 ? -12.188 4.399 -6.250 1.00 77.38 74 SER A N 1
ATOM 572 C CA . SER A 1 74 ? -11.618 4.568 -4.902 1.00 77.38 74 SER A CA 1
ATOM 573 C C . SER A 1 74 ? -10.085 4.624 -4.877 1.00 77.38 74 SER A C 1
ATOM 575 O O . SER A 1 74 ? -9.474 4.600 -3.807 1.00 77.38 74 SER A O 1
ATOM 577 N N . VAL A 1 75 ? -9.457 4.716 -6.053 1.00 81.06 75 VAL A N 1
ATOM 578 C CA . VAL A 1 75 ? -8.004 4.847 -6.179 1.00 81.06 75 VAL A CA 1
ATOM 579 C C . VAL A 1 75 ? -7.559 6.249 -5.747 1.00 81.06 75 VAL A C 1
ATOM 581 O O . VAL A 1 75 ? -8.178 7.227 -6.168 1.00 81.06 75 VAL A O 1
ATOM 584 N N . PRO A 1 76 ? -6.504 6.389 -4.928 1.00 76.69 76 PRO A N 1
ATOM 585 C CA . PRO A 1 76 ? -6.060 7.664 -4.403 1.00 76.69 76 PRO A CA 1
ATOM 586 C C . PRO A 1 76 ? -5.233 8.395 -5.456 1.00 76.69 76 PRO A C 1
ATOM 588 O O . PRO A 1 76 ? -4.747 7.816 -6.433 1.00 76.69 76 PRO A O 1
ATOM 591 N N . ASP A 1 77 ? -5.028 9.680 -5.214 1.00 81.44 77 ASP A N 1
ATOM 592 C CA . ASP A 1 77 ? -4.039 10.453 -5.950 1.00 81.44 77 ASP A CA 1
ATOM 593 C C . ASP A 1 77 ? -2.614 10.130 -5.491 1.00 81.44 77 ASP A C 1
ATOM 595 O O . ASP A 1 77 ? -2.407 9.386 -4.526 1.00 81.44 77 ASP A O 1
ATOM 599 N N . LEU A 1 78 ? -1.636 10.674 -6.220 1.00 80.50 78 LEU A N 1
ATOM 600 C CA . LEU A 1 78 ? -0.215 10.455 -5.972 1.00 80.50 78 LEU A CA 1
ATOM 601 C C . LEU A 1 78 ? 0.121 10.721 -4.491 1.00 80.50 78 LEU A C 1
ATOM 603 O O . LEU A 1 78 ? -0.183 11.810 -3.989 1.00 80.50 78 LEU A O 1
ATOM 607 N N . PRO A 1 79 ? 0.738 9.757 -3.784 1.00 77.81 79 PRO A N 1
ATOM 608 C CA . PRO A 1 79 ? 1.179 9.953 -2.413 1.00 77.81 79 PRO A CA 1
ATOM 609 C C . PRO A 1 79 ? 2.051 11.200 -2.251 1.00 77.81 79 PRO A C 1
ATOM 611 O O . PRO A 1 79 ? 2.981 11.433 -3.022 1.00 77.81 79 PRO A O 1
ATOM 614 N N . SER A 1 80 ? 1.787 11.959 -1.186 1.00 76.50 80 SER A N 1
ATOM 615 C CA . SER A 1 80 ? 2.524 13.169 -0.770 1.00 76.50 80 SER A CA 1
ATOM 616 C C . SER A 1 80 ? 4.043 12.959 -0.713 1.00 76.50 80 SER A C 1
ATOM 618 O O . SER A 1 80 ? 4.834 13.866 -0.985 1.00 76.50 80 SER A O 1
ATOM 620 N N . VAL A 1 81 ? 4.434 11.731 -0.381 1.00 75.00 81 VAL A N 1
ATOM 621 C CA . VAL A 1 81 ? 5.813 11.281 -0.237 1.00 75.00 81 VAL A CA 1
ATOM 622 C C . VAL A 1 81 ? 6.567 11.315 -1.569 1.00 75.00 81 VAL A C 1
ATOM 624 O O . VAL A 1 81 ? 7.756 11.619 -1.596 1.00 75.00 81 VAL A O 1
ATOM 627 N N . TYR A 1 82 ? 5.862 11.091 -2.680 1.00 72.12 82 TYR A N 1
ATOM 628 C CA . TYR A 1 82 ? 6.423 11.177 -4.027 1.00 72.12 82 TYR A CA 1
ATOM 629 C C . TYR A 1 82 ? 6.376 12.602 -4.589 1.00 72.12 82 TYR A C 1
ATOM 631 O O . TYR A 1 82 ? 7.223 12.961 -5.396 1.00 72.12 82 TYR A O 1
ATOM 639 N N . SER A 1 83 ? 5.459 13.451 -4.115 1.00 67.06 83 SER A N 1
ATOM 640 C CA . SER A 1 83 ? 5.357 14.853 -4.552 1.00 67.06 83 SER A CA 1
ATOM 641 C C . SER A 1 83 ? 6.496 15.752 -4.055 1.00 67.06 83 SER A C 1
ATOM 643 O O . SER A 1 83 ? 6.676 16.850 -4.573 1.00 67.06 83 SER A O 1
ATOM 645 N N . SER A 1 84 ? 7.233 15.331 -3.022 1.00 59.66 84 SER A N 1
ATOM 646 C CA . SER A 1 84 ? 8.206 16.186 -2.318 1.00 59.66 84 SER A CA 1
ATOM 647 C C . SER A 1 84 ? 9.659 15.983 -2.763 1.00 59.66 84 SER A C 1
ATOM 649 O O . SER A 1 84 ? 10.536 16.729 -2.324 1.00 59.66 84 SER A O 1
ATOM 651 N N . LYS A 1 85 ? 9.943 14.980 -3.604 1.00 58.78 85 LYS A N 1
ATOM 652 C CA . LYS A 1 85 ? 11.302 14.694 -4.083 1.00 58.78 85 LYS A CA 1
ATOM 653 C C . LYS A 1 85 ? 11.515 15.390 -5.431 1.00 58.78 85 LYS A C 1
ATOM 655 O O . LYS A 1 85 ? 10.739 15.194 -6.359 1.00 58.78 85 LYS A O 1
ATOM 660 N N . ALA A 1 86 ? 12.539 16.240 -5.516 1.00 50.22 86 ALA A N 1
ATOM 661 C CA . ALA A 1 86 ? 12.896 16.927 -6.754 1.00 50.22 86 ALA A CA 1
ATOM 662 C C . ALA A 1 86 ? 13.308 15.912 -7.834 1.00 50.22 86 ALA A C 1
ATOM 664 O O . ALA A 1 86 ? 14.106 15.011 -7.559 1.00 50.22 86 ALA A O 1
ATOM 665 N N . GLU A 1 87 ? 12.779 16.083 -9.049 1.00 49.38 87 GLU A N 1
ATOM 666 C CA . GLU A 1 87 ? 13.201 15.356 -10.249 1.00 49.38 87 GLU A CA 1
ATOM 667 C C . GLU A 1 87 ? 14.732 15.416 -10.372 1.00 49.38 87 GLU A C 1
ATOM 669 O O . GLU A 1 87 ? 15.312 16.494 -10.503 1.00 49.38 87 GLU A O 1
ATOM 674 N N . GLY A 1 88 ? 15.404 14.264 -10.298 1.00 46.34 88 GLY A N 1
ATOM 675 C CA . GLY A 1 88 ? 16.821 14.157 -10.665 1.00 46.34 88 GLY A CA 1
ATOM 676 C C . GLY A 1 88 ? 17.743 13.455 -9.672 1.00 46.34 88 GLY A C 1
ATOM 677 O O . GLY A 1 88 ? 18.843 13.077 -10.066 1.00 46.34 88 GLY A O 1
ATOM 678 N N . LEU A 1 89 ? 17.326 13.208 -8.426 1.00 46.22 89 LEU A N 1
ATOM 679 C CA . LEU A 1 89 ? 18.013 12.221 -7.590 1.00 46.22 89 LEU A CA 1
ATOM 680 C C . LEU A 1 89 ? 17.182 10.945 -7.568 1.00 46.22 89 LEU A C 1
ATOM 682 O O . LEU A 1 89 ? 16.080 10.934 -7.027 1.00 46.22 89 LEU A O 1
ATOM 686 N N . PHE A 1 90 ? 17.739 9.882 -8.151 1.00 47.53 90 PHE A N 1
ATOM 687 C CA . PHE A 1 90 ? 17.287 8.497 -8.024 1.00 47.53 90 PHE A CA 1
ATOM 688 C C . PHE A 1 90 ? 17.367 8.054 -6.556 1.00 47.53 90 PHE A C 1
ATOM 690 O O . PHE A 1 90 ? 18.207 7.247 -6.168 1.00 47.53 90 PHE A O 1
ATOM 697 N N . ALA A 1 91 ? 16.537 8.638 -5.701 1.00 50.03 91 ALA A N 1
ATOM 698 C CA . ALA A 1 91 ? 16.308 8.129 -4.373 1.00 50.03 91 ALA A CA 1
ATOM 699 C C . ALA A 1 91 ? 15.271 7.023 -4.536 1.00 50.03 91 ALA A C 1
ATOM 701 O O . ALA A 1 91 ? 14.080 7.316 -4.661 1.00 50.03 91 ALA A O 1
ATOM 702 N N . SER A 1 92 ? 15.758 5.775 -4.561 1.00 51.75 92 SER A N 1
ATOM 703 C CA . SER A 1 92 ? 15.000 4.588 -4.136 1.00 51.75 92 SER A CA 1
ATOM 704 C C . SER A 1 92 ? 13.958 5.006 -3.101 1.00 51.75 92 SER A C 1
ATOM 706 O O . SER A 1 92 ? 14.297 5.795 -2.208 1.00 51.75 92 SER A O 1
ATOM 708 N N . ALA A 1 93 ? 12.705 4.553 -3.204 1.00 56.78 93 ALA A N 1
ATOM 709 C CA . ALA A 1 93 ? 11.757 4.870 -2.145 1.00 56.78 93 ALA A CA 1
ATOM 710 C C . ALA A 1 93 ? 12.340 4.313 -0.842 1.00 56.78 93 ALA A C 1
ATOM 712 O O . ALA A 1 93 ? 12.651 3.127 -0.730 1.00 56.78 93 ALA A O 1
ATOM 713 N N . ASP A 1 94 ? 12.594 5.197 0.117 1.00 63.78 94 ASP A N 1
ATOM 714 C CA . ASP A 1 94 ? 13.272 4.803 1.340 1.00 63.78 94 ASP A CA 1
ATOM 715 C C . ASP A 1 94 ? 12.274 4.037 2.211 1.00 63.78 94 ASP A C 1
ATOM 717 O O . ASP A 1 94 ? 11.063 4.267 2.167 1.00 63.78 94 ASP A O 1
ATOM 721 N N . CYS A 1 95 ? 12.762 3.179 3.105 1.00 68.06 95 CYS A N 1
ATOM 722 C CA . CYS A 1 95 ? 11.921 2.551 4.133 1.00 68.06 95 CYS A CA 1
ATOM 723 C C . CYS A 1 95 ? 11.109 3.586 4.949 1.00 68.06 95 CYS A C 1
ATOM 725 O O . CYS A 1 95 ? 10.017 3.294 5.448 1.00 68.06 95 CYS A O 1
ATOM 727 N N . MET A 1 96 ? 11.612 4.823 5.021 1.00 75.62 96 MET A N 1
ATOM 728 C CA . MET A 1 96 ? 10.940 5.989 5.590 1.00 75.62 96 MET A CA 1
ATOM 729 C C . MET A 1 96 ? 9.683 6.401 4.816 1.00 75.62 96 MET A C 1
ATOM 731 O O . MET A 1 96 ? 8.700 6.805 5.437 1.00 75.62 96 MET A O 1
ATOM 735 N N . ASP A 1 97 ? 9.680 6.267 3.492 1.00 77.88 97 ASP A N 1
ATOM 736 C CA . ASP A 1 97 ? 8.542 6.616 2.647 1.00 77.88 97 ASP A CA 1
ATOM 737 C C . ASP A 1 97 ? 7.379 5.664 2.912 1.00 77.88 97 ASP A C 1
ATOM 739 O O . ASP A 1 97 ? 6.280 6.101 3.255 1.00 77.88 97 ASP A O 1
ATOM 743 N N . THR A 1 98 ? 7.654 4.359 2.882 1.00 80.12 98 THR A N 1
ATOM 744 C CA . THR A 1 98 ? 6.696 3.314 3.264 1.00 80.12 98 THR A CA 1
ATOM 745 C C . THR A 1 98 ? 6.159 3.554 4.678 1.00 80.12 98 THR A C 1
ATOM 747 O O . THR A 1 98 ? 4.948 3.517 4.911 1.00 80.12 98 THR A O 1
ATOM 750 N N . MET A 1 99 ? 7.035 3.867 5.639 1.00 83.19 99 MET A N 1
ATOM 751 C CA . MET A 1 99 ? 6.620 4.166 7.011 1.00 83.19 99 MET A CA 1
ATOM 752 C C . MET A 1 99 ? 5.679 5.377 7.083 1.00 83.19 99 MET A C 1
ATOM 754 O O . MET A 1 99 ? 4.649 5.307 7.760 1.00 83.19 99 MET A O 1
ATOM 758 N N . ASN A 1 100 ? 5.986 6.466 6.374 1.00 84.69 100 ASN A N 1
ATOM 759 C CA . ASN A 1 100 ? 5.135 7.655 6.323 1.00 84.69 100 ASN A CA 1
ATOM 760 C C . ASN A 1 100 ? 3.755 7.337 5.739 1.00 84.69 100 ASN A C 1
ATOM 762 O O . ASN A 1 100 ? 2.740 7.760 6.295 1.00 84.69 100 ASN A O 1
ATOM 766 N N . GLN A 1 101 ? 3.694 6.515 4.694 1.00 84.38 101 GLN A N 1
ATOM 767 C CA . GLN A 1 101 ? 2.428 6.094 4.102 1.00 84.38 101 GLN A CA 1
ATOM 768 C C . GLN A 1 101 ? 1.570 5.266 5.065 1.00 84.38 101 GLN A C 1
ATOM 770 O O . GLN A 1 101 ? 0.367 5.506 5.188 1.00 84.38 101 GLN A O 1
ATOM 775 N N . TYR A 1 102 ? 2.175 4.350 5.829 1.00 85.81 102 TYR A N 1
ATOM 776 C CA . TYR A 1 102 ? 1.469 3.640 6.900 1.00 85.81 102 TYR A CA 1
ATOM 777 C C . TYR A 1 102 ? 0.959 4.591 7.995 1.00 85.81 102 TYR A C 1
ATOM 779 O O . TYR A 1 102 ? -0.157 4.430 8.495 1.00 85.81 102 TYR A O 1
ATOM 787 N N . LEU A 1 103 ? 1.738 5.607 8.376 1.00 86.69 103 LEU A N 1
ATOM 788 C CA . LEU A 1 103 ? 1.311 6.595 9.372 1.00 86.69 103 LEU A CA 1
ATOM 789 C C . LEU A 1 103 ? 0.142 7.458 8.873 1.00 86.69 103 LEU A C 1
ATOM 791 O O . LEU A 1 103 ? -0.790 7.735 9.641 1.00 86.69 103 LEU A O 1
ATOM 795 N N . GLU A 1 104 ? 0.151 7.853 7.599 1.00 85.81 104 GLU A N 1
ATOM 796 C CA . GLU A 1 104 ? -0.962 8.556 6.957 1.00 85.81 104 GLU A CA 1
ATOM 797 C C . GLU A 1 104 ? -2.215 7.677 6.891 1.00 85.81 104 GLU A C 1
ATOM 799 O O . GLU A 1 104 ? -3.299 8.111 7.296 1.00 85.81 104 GLU A O 1
ATOM 804 N N . LEU A 1 105 ? -2.062 6.419 6.467 1.00 84.19 105 LEU A N 1
ATOM 805 C CA . LEU A 1 105 ? -3.123 5.416 6.454 1.00 84.19 105 LEU A CA 1
ATOM 806 C C . LEU A 1 105 ? -3.786 5.296 7.828 1.00 84.19 105 LEU A C 1
ATOM 808 O O . LEU A 1 105 ? -5.001 5.450 7.969 1.00 84.19 105 LEU A O 1
ATOM 812 N N . PHE A 1 106 ? -2.992 5.047 8.866 1.00 85.50 106 PHE A N 1
ATOM 813 C CA . PHE A 1 106 ? -3.511 4.872 10.218 1.00 85.50 106 PHE A CA 1
ATOM 814 C C . PHE A 1 106 ? -4.166 6.152 10.740 1.00 85.50 106 PHE A C 1
ATOM 816 O O . PHE A 1 106 ? -5.145 6.088 11.485 1.00 85.50 106 PHE A O 1
ATOM 823 N N . SER A 1 107 ? -3.690 7.324 10.316 1.00 86.12 107 SER A N 1
ATOM 824 C CA . SER A 1 107 ? -4.334 8.603 10.621 1.00 86.12 107 SER A CA 1
ATOM 825 C C . SER A 1 107 ? -5.711 8.742 9.968 1.00 86.12 107 SER A C 1
ATOM 827 O O . SER A 1 107 ? -6.632 9.223 10.630 1.00 86.12 107 SER A O 1
ATOM 829 N N . LYS A 1 108 ? -5.882 8.281 8.723 1.00 81.94 108 LYS A N 1
ATOM 830 C CA . LYS A 1 108 ? -7.175 8.251 8.015 1.00 81.94 108 LYS A CA 1
ATOM 831 C C . LYS A 1 108 ? -8.154 7.257 8.649 1.00 81.94 108 LYS A C 1
ATOM 833 O O . LYS A 1 108 ? -9.299 7.606 8.926 1.00 81.94 108 LYS A O 1
ATOM 838 N N . ILE A 1 109 ? -7.683 6.059 8.994 1.00 80.00 109 ILE A N 1
ATOM 839 C CA . ILE A 1 109 ? -8.498 5.011 9.637 1.00 80.00 109 ILE A CA 1
ATOM 840 C C . ILE A 1 109 ? -8.982 5.445 11.028 1.00 80.00 109 ILE A C 1
ATOM 842 O O . ILE A 1 109 ? -10.127 5.187 11.403 1.00 80.00 109 ILE A O 1
ATOM 846 N N . ARG A 1 110 ? -8.156 6.178 11.792 1.00 77.62 110 ARG A N 1
ATOM 847 C CA . ARG A 1 110 ? -8.587 6.790 13.064 1.00 77.62 110 ARG A CA 1
ATOM 848 C C . ARG A 1 110 ? -9.763 7.758 12.890 1.00 77.62 110 ARG A C 1
ATOM 850 O O . ARG A 1 110 ? -10.577 7.867 13.802 1.00 77.62 110 ARG A O 1
ATOM 857 N N . LYS A 1 111 ? -9.879 8.409 11.729 1.00 78.38 111 LYS A N 1
ATOM 858 C CA . LYS A 1 111 ? -10.986 9.308 11.358 1.00 78.38 111 LYS A CA 1
ATOM 859 C C . LYS A 1 111 ? -12.191 8.576 10.731 1.00 78.38 111 LYS A C 1
ATOM 861 O O . LYS A 1 111 ? -13.070 9.242 10.202 1.00 78.38 111 LYS A O 1
ATOM 866 N N . GLN A 1 112 ? -12.249 7.238 10.807 1.00 67.75 112 GLN A N 1
ATOM 867 C CA . GLN A 1 112 ? -13.325 6.381 10.270 1.00 67.75 112 GLN A CA 1
ATOM 868 C C . GLN A 1 112 ? -13.481 6.373 8.733 1.00 67.75 112 GLN A C 1
ATOM 870 O O . GLN A 1 112 ? -14.559 6.074 8.229 1.00 67.75 112 GLN A O 1
ATOM 875 N N . GLN A 1 113 ? -12.417 6.625 7.963 1.00 61.50 113 GLN A N 1
ATOM 876 C CA . GLN A 1 113 ? -12.432 6.302 6.527 1.00 61.50 113 GLN A CA 1
ATOM 877 C C . GLN A 1 113 ? -12.286 4.782 6.327 1.00 61.50 113 GLN A C 1
ATOM 879 O O . GLN A 1 113 ? -11.336 4.177 6.823 1.00 61.50 113 GLN A O 1
ATOM 884 N N . THR A 1 114 ? -13.256 4.164 5.645 1.00 53.75 114 THR A N 1
ATOM 885 C CA . THR A 1 114 ? -13.489 2.704 5.598 1.00 53.75 114 THR A CA 1
ATOM 886 C C . THR A 1 114 ? -12.569 1.925 4.656 1.00 53.75 114 THR A C 1
ATOM 888 O O . THR A 1 114 ? -12.392 0.721 4.841 1.00 53.75 114 THR A O 1
ATOM 891 N N . VAL A 1 115 ? -11.933 2.594 3.693 1.00 55.75 115 VAL A N 1
ATOM 892 C CA . VAL A 1 115 ? -10.910 2.011 2.815 1.00 55.75 115 VAL A CA 1
ATOM 893 C C . VAL A 1 115 ? -9.739 2.971 2.771 1.00 55.75 115 VAL A C 1
ATOM 895 O O . VAL A 1 115 ? -9.913 4.162 2.513 1.00 55.75 115 VAL A O 1
ATOM 898 N N . ALA A 1 116 ? -8.550 2.466 3.062 1.00 57.53 116 ALA A N 1
ATOM 899 C CA . ALA A 1 116 ? -7.354 3.275 3.030 1.00 57.53 116 ALA A CA 1
ATOM 900 C C . ALA A 1 116 ? -6.241 2.429 2.401 1.00 57.53 116 ALA A C 1
ATOM 902 O O . ALA A 1 116 ? -6.095 1.250 2.710 1.00 57.53 116 ALA A O 1
ATOM 903 N N . LEU A 1 117 ? -5.497 3.006 1.466 1.00 59.09 117 LEU A N 1
ATOM 904 C CA . LEU A 1 117 ? -4.473 2.292 0.709 1.00 59.09 117 LEU A CA 1
ATOM 905 C C . LEU A 1 117 ? -3.094 2.692 1.216 1.00 59.09 117 LEU A C 1
ATOM 907 O O . LEU A 1 117 ? -2.875 3.850 1.577 1.00 59.09 117 LEU A O 1
ATOM 911 N N . VAL A 1 118 ? -2.197 1.718 1.268 1.00 56.81 118 VAL A N 1
ATOM 912 C CA . VAL A 1 118 ? -0.777 1.926 1.545 1.00 56.81 118 VAL A CA 1
ATOM 913 C C . VAL A 1 118 ? -0.047 1.606 0.256 1.00 56.81 118 VAL A C 1
ATOM 915 O O . VAL A 1 118 ? -0.420 0.667 -0.431 1.00 56.81 118 VAL A O 1
ATOM 918 N N . PHE A 1 119 ? 0.994 2.339 -0.086 1.00 57.84 119 PHE A N 1
ATOM 919 C CA . PHE A 1 119 ? 1.907 1.921 -1.138 1.00 57.84 119 PHE A CA 1
ATOM 920 C C . PHE A 1 119 ? 3.173 1.431 -0.456 1.00 57.84 119 PHE A C 1
ATOM 922 O O . PHE A 1 119 ? 3.651 2.006 0.524 1.00 57.84 119 PHE A O 1
ATOM 929 N N . VAL A 1 120 ? 3.645 0.276 -0.893 1.00 52.69 120 VAL A N 1
ATOM 930 C CA . VAL A 1 120 ? 4.825 -0.349 -0.310 1.00 52.69 120 VAL A CA 1
ATOM 931 C C . VAL A 1 120 ? 5.753 -0.648 -1.461 1.00 52.69 120 VAL A C 1
ATOM 933 O O . VAL A 1 120 ? 5.321 -1.190 -2.470 1.00 52.69 120 VAL A O 1
ATOM 936 N N . GLU A 1 121 ? 7.007 -0.249 -1.313 1.00 50.12 121 GLU A N 1
ATOM 937 C CA . GLU A 1 121 ? 8.081 -0.632 -2.220 1.00 50.12 121 GLU A CA 1
ATOM 938 C C . GLU A 1 121 ? 8.949 -1.700 -1.546 1.00 50.12 121 GLU A C 1
ATOM 940 O O . GLU A 1 121 ? 9.139 -1.668 -0.322 1.00 50.12 121 GLU A O 1
ATOM 945 N N . SER A 1 122 ? 9.453 -2.656 -2.332 1.00 44.28 122 SER A N 1
ATOM 946 C CA . SER A 1 122 ? 10.340 -3.696 -1.820 1.00 44.28 122 SER A CA 1
ATOM 947 C C . SER A 1 122 ? 11.741 -3.152 -1.609 1.00 44.28 122 SER A C 1
ATOM 949 O O . SER A 1 122 ? 12.390 -2.677 -2.537 1.00 44.28 122 SER A O 1
ATOM 951 N N . ASP A 1 123 ? 12.247 -3.395 -0.405 1.00 39.78 123 ASP A N 1
ATOM 952 C CA . ASP A 1 123 ? 13.657 -3.682 -0.171 1.00 39.78 123 ASP A CA 1
ATOM 953 C C . ASP A 1 123 ? 14.101 -4.721 -1.218 1.00 39.78 123 ASP A C 1
ATOM 955 O O . ASP A 1 123 ? 13.611 -5.862 -1.229 1.00 39.78 123 ASP A O 1
ATOM 959 N N . HIS A 1 124 ? 14.969 -4.330 -2.150 1.00 40.41 124 HIS A N 1
ATOM 960 C CA . HIS A 1 124 ? 15.642 -5.283 -3.019 1.00 40.41 124 HIS A CA 1
ATOM 961 C C . HIS A 1 124 ? 16.682 -6.010 -2.164 1.00 40.41 124 HIS A C 1
ATOM 963 O O . HIS A 1 124 ? 17.835 -5.593 -2.070 1.00 40.41 124 HIS A O 1
ATOM 969 N N . ALA A 1 125 ? 16.289 -7.115 -1.525 1.00 36.53 125 ALA A N 1
ATOM 970 C CA . ALA A 1 125 ? 17.285 -8.109 -1.154 1.00 36.53 125 ALA A CA 1
ATOM 971 C C . ALA A 1 125 ? 17.949 -8.563 -2.467 1.00 36.53 125 ALA A C 1
ATOM 973 O O . ALA A 1 125 ? 17.216 -8.944 -3.386 1.00 36.53 125 ALA A O 1
ATOM 974 N N . PRO A 1 126 ? 19.287 -8.487 -2.592 1.00 34.09 126 PRO A N 1
ATOM 975 C CA . PRO A 1 126 ? 19.972 -8.859 -3.817 1.00 34.09 126 PRO A CA 1
ATOM 976 C C . PRO A 1 126 ? 19.564 -10.281 -4.177 1.00 34.09 126 PRO A C 1
ATOM 978 O O . PRO A 1 126 ? 19.713 -11.206 -3.373 1.00 34.09 126 PRO A O 1
ATOM 981 N N . VAL A 1 127 ? 19.000 -10.435 -5.372 1.00 41.72 127 VAL A N 1
ATOM 982 C CA . VAL A 1 127 ? 18.758 -11.747 -5.964 1.00 41.72 127 VAL A CA 1
ATOM 983 C C . VAL A 1 127 ? 20.106 -12.472 -5.937 1.00 41.72 127 VAL A C 1
ATOM 985 O O . VAL A 1 127 ? 21.080 -11.908 -6.445 1.00 41.72 127 VAL A O 1
ATOM 988 N N . PRO A 1 128 ? 20.235 -13.665 -5.329 1.00 39.06 128 PRO A N 1
ATOM 989 C CA . PRO A 1 128 ? 21.419 -14.471 -5.559 1.00 39.06 128 PRO A CA 1
ATOM 990 C C . PRO A 1 128 ? 21.470 -14.698 -7.066 1.00 39.06 128 PRO A C 1
ATOM 992 O O . PRO A 1 128 ? 20.520 -15.239 -7.632 1.00 39.06 128 PRO A O 1
ATOM 995 N N . CYS A 1 129 ? 22.514 -14.196 -7.724 1.00 38.28 129 CYS A N 1
ATOM 996 C CA . CYS A 1 129 ? 22.780 -14.521 -9.114 1.00 38.28 129 CYS A CA 1
ATOM 997 C C . CYS A 1 129 ? 22.806 -16.048 -9.210 1.00 38.28 129 CYS A C 1
ATOM 999 O O . CYS A 1 129 ? 23.712 -16.669 -8.662 1.00 38.28 129 CYS A O 1
ATOM 1001 N N . GLU A 1 130 ? 21.798 -16.659 -9.832 1.00 45.06 130 GLU A N 1
ATOM 1002 C CA . GLU A 1 130 ? 21.890 -18.072 -10.174 1.00 45.06 130 GLU A CA 1
ATOM 1003 C C . GLU A 1 130 ? 22.981 -18.197 -11.240 1.00 45.06 130 GLU A C 1
ATOM 1005 O O . GLU A 1 130 ? 22.876 -17.622 -12.327 1.00 45.06 130 GLU A O 1
ATOM 1010 N N . ASP A 1 131 ? 24.068 -18.877 -10.875 1.00 41.62 131 ASP A N 1
ATOM 1011 C CA . ASP A 1 131 ? 25.203 -19.154 -11.746 1.00 41.62 131 ASP A CA 1
ATOM 1012 C C . ASP A 1 131 ? 24.725 -19.853 -13.034 1.00 41.62 131 ASP A C 1
ATOM 1014 O O . ASP A 1 131 ? 24.093 -20.914 -12.971 1.00 41.62 131 ASP A O 1
ATOM 1018 N N . PRO A 1 132 ? 25.028 -19.317 -14.231 1.00 48.59 132 PRO A N 1
ATOM 1019 C CA . PRO A 1 132 ? 24.738 -20.003 -15.476 1.00 48.59 132 PRO A CA 1
ATOM 1020 C C . PRO A 1 132 ? 25.805 -21.078 -15.697 1.00 48.59 132 PRO A C 1
ATOM 1022 O O . PRO A 1 132 ? 26.819 -20.841 -16.352 1.00 48.59 132 PRO A O 1
ATOM 1025 N N . GLY A 1 133 ? 25.593 -22.271 -15.145 1.00 52.75 133 GLY A N 1
ATOM 1026 C CA . GLY A 1 133 ? 26.517 -23.371 -15.385 1.00 52.75 133 GLY A CA 1
ATOM 1027 C C . GLY A 1 133 ? 26.180 -24.665 -14.667 1.00 52.75 133 GLY A C 1
ATOM 1028 O O . GLY A 1 133 ? 26.849 -25.001 -13.703 1.00 52.75 133 GLY A O 1
ATOM 1029 N N . GLU A 1 134 ? 25.242 -25.448 -15.202 1.00 43.41 134 GLU A N 1
ATOM 1030 C CA . GLU A 1 134 ? 25.414 -26.904 -15.169 1.00 43.41 134 GLU A CA 1
ATOM 1031 C C . GLU A 1 134 ? 24.809 -27.550 -16.424 1.00 43.41 134 GLU A C 1
ATOM 1033 O O . GLU A 1 134 ? 23.597 -27.704 -16.589 1.00 43.41 134 GLU A O 1
ATOM 1038 N N . ASP A 1 135 ? 25.719 -27.871 -17.340 1.00 43.19 135 ASP A N 1
ATOM 1039 C CA . ASP A 1 135 ? 25.547 -28.662 -18.551 1.00 43.19 135 ASP A CA 1
ATOM 1040 C C . ASP A 1 135 ? 24.938 -30.031 -18.200 1.00 43.19 135 ASP A C 1
ATOM 1042 O O . ASP A 1 135 ? 25.610 -30.932 -17.688 1.00 43.19 135 ASP A O 1
ATOM 1046 N N . ARG A 1 136 ? 23.630 -30.201 -18.445 1.00 45.28 136 ARG A N 1
ATOM 1047 C CA . ARG A 1 136 ? 22.982 -31.518 -18.387 1.00 45.28 136 ARG A CA 1
ATOM 1048 C C . ARG A 1 136 ? 23.432 -32.344 -19.585 1.00 45.28 136 ARG A C 1
ATOM 1050 O O . ARG A 1 136 ? 22.763 -32.410 -20.613 1.00 45.28 136 ARG A O 1
ATOM 1057 N N . THR A 1 137 ? 24.579 -32.977 -19.380 1.00 44.75 137 THR A N 1
ATOM 1058 C CA . THR A 1 137 ? 25.040 -34.231 -19.975 1.00 44.75 137 THR A CA 1
ATOM 1059 C C . THR A 1 137 ? 23.960 -34.995 -20.749 1.00 44.75 137 THR A C 1
ATOM 1061 O O . THR A 1 137 ? 22.962 -35.473 -20.205 1.00 44.75 137 THR A O 1
ATOM 1064 N N . LEU A 1 138 ? 24.222 -35.160 -22.050 1.00 49.97 138 LEU A N 1
ATOM 1065 C CA . LEU A 1 138 ? 23.595 -36.163 -22.902 1.00 49.97 138 LEU A CA 1
ATOM 1066 C C . LEU A 1 138 ? 23.748 -37.554 -22.265 1.00 49.97 138 LEU A C 1
ATOM 1068 O O . LEU A 1 138 ? 24.820 -38.155 -22.304 1.00 49.97 138 LEU A O 1
ATOM 1072 N N . GLY A 1 139 ? 22.657 -38.076 -21.709 1.00 39.31 139 GLY A N 1
ATOM 1073 C CA . GLY A 1 139 ? 22.515 -39.472 -21.312 1.00 39.31 139 GLY A CA 1
ATOM 1074 C C . GLY A 1 139 ? 21.755 -40.246 -22.382 1.00 39.31 139 GLY A C 1
ATOM 1075 O O . GLY A 1 139 ? 20.542 -40.105 -22.520 1.00 39.31 139 GLY A O 1
ATOM 1076 N N . ALA A 1 140 ? 22.491 -41.043 -23.151 1.00 46.75 140 ALA A N 1
ATOM 1077 C CA . ALA A 1 140 ? 21.977 -41.985 -24.130 1.00 46.75 140 ALA A CA 1
ATOM 1078 C C . ALA A 1 140 ? 21.036 -43.026 -23.494 1.00 46.75 140 ALA A C 1
ATOM 1080 O O . ALA A 1 140 ? 21.363 -43.630 -22.475 1.00 46.75 140 ALA A O 1
ATOM 1081 N N . ALA A 1 141 ? 19.909 -43.290 -24.154 1.00 44.56 141 ALA A N 1
ATOM 1082 C CA . ALA A 1 141 ? 19.158 -44.531 -24.004 1.00 44.56 141 ALA A CA 1
ATOM 1083 C C . ALA A 1 141 ? 18.566 -44.921 -25.367 1.00 44.56 141 ALA A C 1
ATOM 1085 O O . ALA A 1 141 ? 17.493 -44.462 -25.764 1.00 44.56 141 ALA A O 1
ATOM 1086 N N . ARG A 1 142 ? 19.314 -45.750 -26.094 1.00 38.75 142 ARG A N 1
ATOM 1087 C CA . ARG A 1 142 ? 18.823 -46.663 -27.124 1.00 38.75 142 ARG A CA 1
ATOM 1088 C C . ARG A 1 142 ? 19.589 -47.967 -26.996 1.00 38.75 142 ARG A C 1
ATOM 1090 O O . ARG A 1 142 ? 20.811 -47.877 -26.745 1.00 38.75 142 ARG A O 1
#